Protein AF-A0A971Q5N6-F1 (afdb_monomer_lite)

Foldseek 3Di:
DPPPPVVVVVVVPPPPDPVVVVVVVVVVVLVVQLVVLLVVLLVQLQVVCVVVVRNVVSNVVSNVVSNVVSVVSSVVVVVVVVVVVVVVVVD

Sequence (91 aa):
MAKDRQDDNLDVELGHGDRIGGKYLKHSGVGFEFAGAVAFFTVIGYFLGRHWGNVAVGVLVGALVGIAVGMYLIVKAALIMNREEGESRRK

Radius of gyration: 24.0 Å; chains: 1; bounding box: 37×22×84 Å

pLDDT: mean 75.04, std 14.7, range [48.62, 93.12]

Secondary structure (DSSP, 8-state):
--SSSSSTTTSSSSSSSHHHHHHHHHHHHHHHHHHHHHHHHHHHHHHHHHHTT-HHHHHHHHHHHHHHHHHHHHHHHHHHHHHHHHHHT--

Structure (mmCIF, N/CA/C/O backbone):
data_AF-A0A971Q5N6-F1
#
_entry.id   AF-A0A971Q5N6-F1
#
loop_
_atom_site.group_PDB
_atom_site.id
_atom_site.type_symbol
_atom_site.label_atom_id
_atom_site.label_alt_id
_atom_site.label_comp_id
_atom_site.label_asym_id
_atom_site.label_entity_id
_atom_site.label_seq_id
_atom_site.pdbx_PDB_ins_code
_atom_site.Cartn_x
_atom_site.Cartn_y
_atom_site.Cartn_z
_atom_site.occupancy
_atom_site.B_iso_or_equiv
_atom_site.auth_seq_id
_atom_site.auth_comp_id
_atom_site.auth_asym_id
_atom_site.auth_atom_id
_atom_site.pdbx_PDB_model_num
ATOM 1 N N . MET A 1 1 ? -13.239 12.825 63.686 1.00 56.88 1 MET A N 1
ATOM 2 C CA . MET A 1 1 ? -14.214 12.205 62.762 1.00 56.88 1 MET A CA 1
ATOM 3 C C . MET A 1 1 ? -14.387 13.080 61.509 1.00 56.88 1 MET A C 1
ATOM 5 O O . MET A 1 1 ? -15.495 13.472 61.181 1.00 56.88 1 MET A O 1
ATOM 9 N N . ALA A 1 2 ? -13.280 13.459 60.852 1.00 57.25 2 ALA A N 1
ATOM 10 C CA . ALA A 1 2 ? -13.276 14.390 59.709 1.00 57.25 2 ALA A CA 1
ATOM 11 C C . ALA A 1 2 ? -12.125 14.111 58.716 1.00 57.25 2 ALA A C 1
ATOM 13 O O . ALA A 1 2 ? -11.754 14.986 57.945 1.00 57.25 2 ALA A O 1
ATOM 14 N N . LYS A 1 3 ? -11.523 12.914 58.780 1.00 55.34 3 LYS A N 1
ATOM 15 C CA . LYS A 1 3 ? -10.322 12.546 58.010 1.00 55.34 3 LYS A CA 1
ATOM 16 C C . LYS A 1 3 ? -10.593 11.498 56.915 1.00 55.34 3 LYS A C 1
ATOM 18 O O . LYS A 1 3 ? -9.665 11.131 56.230 1.00 55.34 3 LYS A O 1
ATOM 23 N N . ASP A 1 4 ? -11.854 11.097 56.757 1.00 59.66 4 ASP A N 1
ATOM 24 C CA . ASP A 1 4 ? -12.306 9.949 5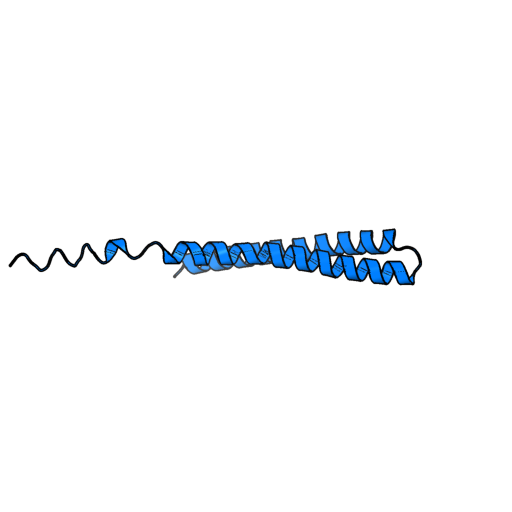5.946 1.00 59.66 4 ASP A CA 1
ATOM 25 C C . ASP A 1 4 ? -13.095 10.384 54.689 1.00 59.66 4 ASP A C 1
ATOM 27 O O . ASP A 1 4 ? -13.869 9.621 54.135 1.00 59.66 4 ASP A O 1
ATOM 31 N N . ARG A 1 5 ? -13.031 11.672 54.323 1.00 61.97 5 ARG A N 1
ATOM 32 C CA . ARG A 1 5 ? -13.728 12.250 53.149 1.00 61.97 5 ARG A CA 1
ATOM 33 C C . ARG A 1 5 ? -12.773 12.904 52.151 1.00 61.97 5 ARG A C 1
ATOM 35 O O . ARG A 1 5 ? -13.215 13.463 51.148 1.00 61.97 5 ARG A O 1
ATOM 42 N N . GLN A 1 6 ? -11.486 12.966 52.482 1.00 59.34 6 GLN A N 1
ATOM 43 C CA . GLN A 1 6 ? -10.497 13.684 51.670 1.00 59.34 6 GLN A CA 1
ATOM 44 C C . GLN A 1 6 ? -9.791 12.741 50.686 1.00 59.34 6 GLN A C 1
ATOM 46 O O . GLN A 1 6 ? -9.193 13.183 49.712 1.00 59.34 6 GLN A O 1
ATOM 51 N N . ASP A 1 7 ? -9.932 11.453 50.953 1.00 59.16 7 ASP A N 1
ATOM 52 C CA . ASP A 1 7 ? -9.424 10.277 50.282 1.00 59.16 7 ASP A CA 1
ATOM 53 C C . ASP A 1 7 ? -10.203 10.069 48.981 1.00 59.16 7 ASP A C 1
ATOM 55 O O . ASP A 1 7 ? -9.585 10.074 47.927 1.00 59.16 7 ASP A O 1
ATOM 59 N N . ASP A 1 8 ? -11.542 10.073 49.057 1.00 60.19 8 ASP A N 1
ATOM 60 C CA . ASP A 1 8 ? -12.488 9.809 47.953 1.00 60.19 8 ASP A CA 1
ATOM 61 C C . ASP A 1 8 ? -12.432 10.812 46.784 1.00 60.19 8 ASP A C 1
ATOM 63 O O . ASP A 1 8 ? -13.065 10.623 45.744 1.00 60.19 8 ASP A O 1
ATOM 67 N N . ASN A 1 9 ? -11.749 11.944 46.969 1.00 57.41 9 ASN A N 1
ATOM 68 C CA . ASN A 1 9 ? -11.598 12.966 45.932 1.00 57.41 9 ASN A CA 1
ATOM 69 C C . ASN A 1 9 ? -10.260 12.847 45.187 1.00 57.41 9 ASN A C 1
ATOM 71 O O . ASN A 1 9 ? -10.073 13.530 44.181 1.00 57.41 9 ASN A O 1
ATOM 75 N N . LEU A 1 10 ? -9.333 12.000 45.652 1.00 58.19 10 LEU A N 1
ATOM 76 C CA . LEU A 1 10 ? -7.995 11.869 45.068 1.00 58.19 10 LEU A CA 1
ATOM 77 C C . LEU A 1 10 ? -7.941 10.798 43.962 1.00 58.19 10 LEU A C 1
ATOM 79 O O . LEU A 1 10 ? -7.133 10.881 43.040 1.00 58.19 10 LEU A O 1
ATOM 83 N N . ASP A 1 11 ? -8.834 9.814 44.012 1.00 55.81 11 ASP A N 1
ATOM 84 C CA . ASP A 1 11 ? -8.978 8.715 43.052 1.00 55.81 11 ASP A CA 1
ATOM 85 C C . ASP A 1 11 ? -9.817 9.083 41.814 1.00 55.81 11 ASP A C 1
ATOM 87 O O . ASP A 1 11 ? -9.672 8.461 40.757 1.00 55.81 11 ASP A O 1
ATOM 91 N N . VAL A 1 12 ? -10.612 10.157 41.881 1.00 58.78 12 VAL A N 1
ATOM 92 C CA . VAL A 1 12 ? -11.386 10.669 40.733 1.00 58.78 12 VAL A CA 1
ATOM 93 C C . VAL A 1 12 ? -10.496 11.431 39.733 1.00 58.78 12 VAL A C 1
ATOM 95 O O . VAL A 1 12 ? -10.804 11.475 38.540 1.00 58.78 12 VAL A O 1
ATOM 98 N N . GLU A 1 13 ? -9.352 11.968 40.172 1.00 57.56 13 GLU A N 1
ATOM 99 C CA . GLU A 1 13 ? -8.483 12.822 39.343 1.00 57.56 13 GLU A CA 1
ATOM 100 C C . GLU A 1 13 ? -7.443 12.041 38.505 1.00 57.56 13 GLU A C 1
ATOM 102 O O . GLU A 1 13 ? -6.925 12.553 37.514 1.00 57.56 13 GLU A O 1
ATOM 107 N N . LEU A 1 14 ? -7.180 10.764 38.818 1.00 59.47 14 LEU A N 1
ATOM 108 C CA . LEU A 1 14 ? -6.120 9.965 38.170 1.00 59.47 14 LEU A CA 1
ATOM 109 C C . LEU A 1 14 ? -6.605 9.023 37.042 1.00 59.47 14 LEU A C 1
ATOM 111 O O . LEU A 1 14 ? -5.807 8.314 36.431 1.00 59.47 14 LEU A O 1
ATOM 115 N N . GLY A 1 15 ? -7.901 9.017 36.711 1.00 52.81 15 GLY A N 1
ATOM 116 C CA . GLY A 1 15 ? -8.526 7.986 35.862 1.00 52.81 15 GLY A CA 1
ATOM 117 C C . GLY A 1 15 ? -8.809 8.327 34.388 1.00 52.81 15 GLY A C 1
ATOM 118 O O . GLY A 1 15 ? -9.605 7.618 33.751 1.00 52.81 15 GLY A O 1
ATOM 119 N N . HIS A 1 16 ? -8.235 9.404 33.831 1.00 54.97 16 HIS A N 1
ATOM 120 C CA . HIS A 1 16 ? -8.620 9.898 32.492 1.00 54.97 16 HIS A CA 1
ATOM 121 C C . HIS A 1 16 ? -7.494 10.002 31.443 1.00 54.97 16 HIS A C 1
ATOM 123 O O . HIS A 1 16 ? -7.791 10.171 30.262 1.00 54.97 16 HIS A O 1
ATOM 129 N N . GLY A 1 17 ? -6.220 9.844 31.821 1.00 52.12 17 GLY A N 1
ATOM 130 C CA . GLY A 1 17 ? -5.086 9.996 30.890 1.00 52.12 17 GLY A CA 1
ATOM 131 C C . GLY A 1 17 ? -4.805 8.781 29.994 1.00 52.12 17 GLY A C 1
ATOM 132 O O . GLY A 1 17 ? -4.374 8.935 28.853 1.00 52.12 17 GLY A O 1
ATOM 133 N N . ASP A 1 18 ? -5.106 7.571 30.468 1.00 57.41 18 ASP A N 1
ATOM 134 C CA . ASP A 1 18 ? -4.603 6.330 29.851 1.00 57.41 18 ASP A CA 1
ATOM 135 C C . ASP A 1 18 ? -5.482 5.802 28.695 1.00 57.41 18 ASP A C 1
ATOM 137 O O . ASP A 1 18 ? -5.052 5.046 27.825 1.00 57.41 18 ASP A O 1
ATOM 141 N N . ARG A 1 19 ? -6.743 6.252 28.620 1.00 57.12 19 ARG A N 1
ATOM 142 C CA . ARG A 1 19 ? -7.712 5.813 27.592 1.00 57.12 19 ARG A CA 1
ATOM 143 C C . ARG A 1 19 ? -7.613 6.578 26.274 1.00 57.12 19 ARG A C 1
ATOM 145 O O . ARG A 1 19 ? -8.171 6.130 25.270 1.00 57.12 19 ARG A O 1
ATOM 152 N N . ILE A 1 20 ? -6.931 7.721 26.286 1.00 55.31 20 ILE A N 1
ATOM 153 C CA . ILE A 1 20 ? -6.711 8.566 25.112 1.00 55.31 20 ILE A CA 1
ATOM 154 C C . ILE A 1 20 ? -5.674 7.865 24.225 1.00 55.31 20 ILE A C 1
ATOM 156 O O . ILE A 1 20 ? -6.021 7.444 23.125 1.00 55.31 20 ILE A O 1
ATOM 160 N N . GLY A 1 21 ? -4.467 7.586 24.732 1.00 51.84 21 GLY A N 1
ATOM 161 C CA . GLY A 1 21 ? -3.390 6.947 23.960 1.00 51.84 21 GLY A CA 1
ATOM 162 C C . GLY A 1 21 ? -3.813 5.666 23.225 1.00 51.84 21 GLY A C 1
ATOM 163 O O . GLY A 1 21 ? -3.596 5.544 22.020 1.00 51.84 21 GLY A O 1
ATOM 164 N N . GLY A 1 22 ? -4.514 4.750 23.901 1.00 53.84 22 GLY A N 1
ATOM 165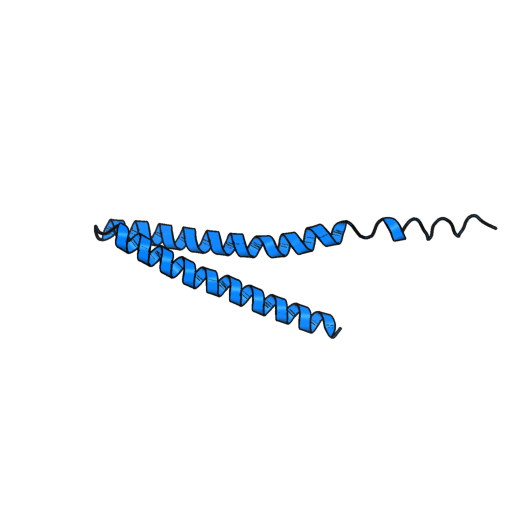 C CA . GLY A 1 22 ? -4.915 3.463 23.316 1.00 53.84 22 GLY A CA 1
ATOM 166 C C . GLY A 1 22 ? -5.915 3.542 22.150 1.00 53.84 22 GLY A C 1
ATOM 167 O O . GLY A 1 22 ? -5.880 2.693 21.260 1.00 53.84 22 GLY A O 1
ATOM 168 N N . LYS A 1 23 ? -6.793 4.557 22.104 1.00 52.81 23 LYS A N 1
ATOM 169 C CA . LYS A 1 23 ? -7.811 4.684 21.039 1.00 52.81 23 LYS A CA 1
ATOM 170 C C . LYS A 1 23 ? -7.269 5.335 19.767 1.00 52.81 23 LYS A C 1
ATOM 172 O O . LYS A 1 23 ? -7.651 4.915 18.673 1.00 52.81 23 LYS A O 1
ATOM 177 N N . TYR A 1 24 ? -6.353 6.298 19.895 1.00 50.16 24 TYR A N 1
ATOM 178 C CA . TYR A 1 24 ? -5.695 6.916 18.738 1.00 50.16 24 TYR A CA 1
ATOM 179 C C . TYR A 1 24 ? -4.649 5.980 18.123 1.00 50.16 24 TYR A C 1
ATOM 181 O O . TYR A 1 24 ? -4.605 5.865 16.901 1.00 50.16 24 TYR A O 1
ATOM 189 N N . LEU A 1 25 ? -3.896 5.220 18.935 1.00 55.66 25 LEU A N 1
ATOM 190 C CA . LEU A 1 25 ? -2.966 4.203 18.421 1.00 55.66 25 LEU A CA 1
ATOM 191 C C . LEU A 1 25 ? -3.665 3.135 17.564 1.00 55.66 25 LEU A C 1
ATOM 193 O O . LEU A 1 25 ? -3.092 2.679 16.575 1.00 55.66 25 LEU A O 1
ATOM 197 N N . LYS A 1 26 ? -4.911 2.769 17.896 1.00 59.94 26 LYS A N 1
ATOM 198 C CA . LYS A 1 26 ? -5.687 1.786 17.121 1.00 59.94 26 LYS A CA 1
ATOM 199 C C . LYS A 1 26 ? -6.074 2.303 15.723 1.00 59.94 26 LYS A C 1
ATOM 201 O O . LYS A 1 26 ? -6.214 1.501 14.807 1.00 59.94 26 LYS A O 1
ATOM 206 N N . HIS A 1 27 ? -6.201 3.621 15.538 1.00 59.97 27 HIS A N 1
ATOM 207 C CA . HIS A 1 27 ? -6.556 4.239 14.250 1.00 59.97 27 HIS A CA 1
ATOM 208 C C . HIS A 1 27 ? -5.347 4.473 13.337 1.00 59.97 27 HIS A C 1
ATOM 210 O O . HIS A 1 27 ? -5.465 4.371 12.116 1.00 59.97 27 HIS A O 1
ATOM 216 N N . SER A 1 28 ? -4.171 4.735 13.911 1.00 67.50 28 SER A N 1
ATOM 217 C CA . SER A 1 28 ? -2.938 4.981 13.153 1.00 67.50 28 SER A CA 1
ATOM 218 C C . SER A 1 28 ? -2.486 3.772 12.323 1.00 67.50 28 SER A C 1
ATOM 220 O O . SER A 1 28 ? -1.868 3.941 11.273 1.00 67.50 28 SER A O 1
ATOM 222 N N . GLY A 1 29 ? -2.798 2.552 12.778 1.00 78.31 29 GLY A N 1
ATOM 223 C CA . GLY A 1 29 ? -2.360 1.310 12.129 1.00 78.31 29 GLY A CA 1
ATOM 224 C C . GLY A 1 29 ? -2.942 1.101 10.729 1.00 78.31 29 GLY A C 1
ATOM 225 O O . GLY A 1 29 ? -2.235 0.645 9.833 1.00 78.31 29 GLY A O 1
ATOM 226 N N . VAL A 1 30 ? -4.189 1.523 10.505 1.00 81.25 30 VAL A N 1
ATOM 227 C CA . VAL A 1 30 ? -4.901 1.322 9.230 1.00 81.25 30 VAL A CA 1
ATOM 228 C C . VAL A 1 30 ? -4.245 2.100 8.083 1.00 81.25 30 VAL A C 1
ATOM 230 O O . VAL A 1 30 ? -4.121 1.595 6.967 1.00 81.25 30 VAL A O 1
ATOM 233 N N . GLY A 1 31 ? -3.770 3.321 8.352 1.00 82.81 31 GLY A N 1
ATOM 234 C CA . GLY A 1 31 ? -3.035 4.110 7.359 1.00 82.81 31 GLY A CA 1
ATOM 235 C C . GLY A 1 31 ? -1.680 3.492 7.001 1.00 82.81 31 GLY A C 1
ATOM 236 O O . GLY A 1 31 ? -1.252 3.555 5.848 1.00 82.81 31 GLY A O 1
ATOM 237 N N . PHE A 1 32 ? -1.025 2.850 7.971 1.00 87.69 32 PHE A N 1
ATOM 238 C CA . PHE A 1 32 ? 0.254 2.177 7.758 1.00 87.69 32 PHE A CA 1
ATOM 239 C C . PHE A 1 32 ? 0.095 0.894 6.930 1.00 87.69 32 PHE A C 1
ATOM 241 O O . PHE A 1 32 ? 0.889 0.652 6.023 1.00 87.69 32 PHE A O 1
ATOM 248 N N . GLU A 1 33 ? -0.961 0.112 7.175 1.00 86.38 33 GLU A N 1
ATOM 249 C CA . GLU A 1 33 ? -1.318 -1.041 6.335 1.00 86.38 33 GLU A CA 1
ATOM 250 C C . GLU A 1 33 ? -1.619 -0.624 4.895 1.00 86.38 33 GLU A C 1
ATOM 252 O O . GLU A 1 33 ? -1.150 -1.268 3.957 1.00 86.38 33 GLU A O 1
ATOM 257 N N . PHE A 1 34 ? -2.345 0.482 4.706 1.00 87.50 34 PHE A N 1
ATOM 258 C CA . PHE A 1 34 ? -2.607 1.036 3.380 1.00 87.50 34 PHE A CA 1
ATOM 259 C C . PHE A 1 34 ? -1.313 1.418 2.654 1.00 87.50 34 PHE A C 1
ATOM 261 O O . PHE A 1 34 ? -1.069 0.961 1.536 1.00 87.50 34 PHE A O 1
ATOM 268 N N . ALA A 1 35 ? -0.465 2.226 3.297 1.00 89.00 35 ALA A N 1
ATOM 269 C CA . ALA A 1 35 ? 0.805 2.655 2.719 1.00 89.00 35 ALA A CA 1
ATOM 270 C C . ALA A 1 35 ? 1.711 1.454 2.399 1.00 89.00 35 ALA A C 1
ATOM 272 O O . ALA A 1 35 ? 2.313 1.404 1.325 1.00 89.00 35 ALA A O 1
ATOM 273 N N . GLY A 1 36 ? 1.750 0.457 3.289 1.00 91.00 36 GLY A N 1
ATOM 274 C CA . GLY A 1 36 ? 2.469 -0.797 3.084 1.00 91.00 36 GLY A CA 1
ATOM 275 C C . GLY A 1 36 ? 1.945 -1.595 1.890 1.00 91.00 36 GLY A C 1
ATOM 276 O O . GLY A 1 36 ? 2.738 -2.032 1.059 1.00 91.00 36 GLY A O 1
ATOM 277 N N . ALA A 1 37 ? 0.624 -1.736 1.751 1.00 88.62 37 ALA A N 1
ATOM 278 C CA . ALA A 1 37 ? 0.006 -2.434 0.625 1.00 88.62 37 ALA A CA 1
ATOM 279 C C . ALA A 1 37 ? 0.320 -1.746 -0.712 1.00 88.62 37 ALA A C 1
ATOM 281 O O . ALA A 1 37 ? 0.739 -2.405 -1.665 1.00 88.62 37 ALA A O 1
ATOM 282 N N . VAL A 1 38 ? 0.186 -0.419 -0.774 1.00 91.00 38 VAL A N 1
ATOM 283 C CA . VAL A 1 38 ? 0.508 0.358 -1.979 1.00 91.00 38 VAL A CA 1
ATOM 284 C C . VAL A 1 38 ? 1.987 0.218 -2.329 1.00 91.00 38 VAL A C 1
ATOM 286 O O . VAL A 1 38 ? 2.311 -0.083 -3.479 1.00 91.00 38 VAL A O 1
ATOM 289 N N . ALA A 1 39 ? 2.889 0.379 -1.357 1.00 90.50 39 ALA A N 1
ATOM 290 C CA . ALA A 1 39 ? 4.326 0.238 -1.576 1.00 90.50 39 ALA A CA 1
ATOM 291 C C . ALA A 1 39 ? 4.689 -1.171 -2.073 1.00 90.50 39 ALA A C 1
ATOM 293 O O . ALA A 1 39 ? 5.406 -1.305 -3.064 1.00 90.50 39 ALA A O 1
ATOM 294 N N . PHE A 1 40 ? 4.141 -2.216 -1.449 1.00 92.00 40 PHE A N 1
ATOM 295 C CA . PHE A 1 40 ? 4.377 -3.609 -1.828 1.00 92.00 40 PHE A CA 1
ATOM 296 C C . PHE A 1 40 ? 3.955 -3.896 -3.274 1.00 92.00 40 PHE A C 1
ATOM 298 O O . PHE A 1 40 ? 4.757 -4.378 -4.077 1.00 92.00 40 PHE A O 1
ATOM 305 N N . PHE A 1 41 ? 2.723 -3.536 -3.642 1.00 91.44 41 PHE A N 1
ATOM 306 C CA . PHE A 1 41 ? 2.226 -3.739 -5.004 1.00 91.44 41 PHE A CA 1
ATOM 307 C C . PHE A 1 41 ? 2.960 -2.877 -6.037 1.00 91.4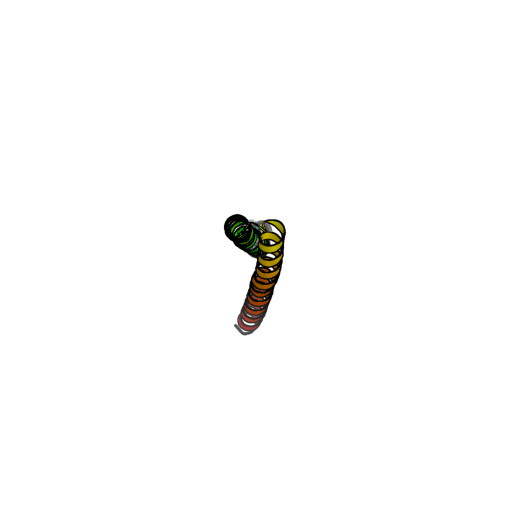4 41 PHE A C 1
ATOM 309 O O . PHE A 1 41 ? 3.188 -3.326 -7.161 1.00 91.44 41 PHE A O 1
ATOM 316 N N . THR A 1 42 ? 3.395 -1.674 -5.661 1.00 90.31 42 THR A N 1
ATOM 317 C CA . THR A 1 42 ? 4.192 -0.797 -6.532 1.00 90.31 42 THR A CA 1
ATOM 318 C C . THR A 1 42 ? 5.575 -1.390 -6.805 1.00 90.31 42 THR A C 1
ATOM 320 O O . THR A 1 42 ? 6.026 -1.391 -7.950 1.00 90.31 42 THR A O 1
ATOM 323 N N . VAL A 1 43 ? 6.238 -1.951 -5.786 1.00 90.94 43 VAL A N 1
ATOM 324 C CA . VAL A 1 43 ? 7.539 -2.628 -5.933 1.00 90.94 43 VAL A CA 1
ATOM 325 C C . VAL A 1 43 ? 7.414 -3.874 -6.810 1.00 90.94 43 VAL A C 1
ATOM 327 O O . VAL A 1 43 ? 8.231 -4.072 -7.711 1.00 90.94 43 VAL A O 1
ATOM 330 N N . ILE A 1 44 ? 6.366 -4.680 -6.615 1.00 91.00 44 ILE A N 1
ATOM 331 C CA . ILE A 1 44 ? 6.076 -5.825 -7.492 1.00 91.00 44 ILE A CA 1
ATOM 332 C C . ILE A 1 44 ? 5.843 -5.354 -8.930 1.00 91.00 44 ILE A C 1
ATOM 334 O O . ILE A 1 44 ? 6.426 -5.910 -9.860 1.00 91.00 44 ILE A O 1
ATOM 338 N N . GLY A 1 45 ? 5.047 -4.299 -9.120 1.00 85.50 45 GLY A N 1
ATOM 339 C CA . GLY A 1 45 ? 4.788 -3.702 -10.429 1.00 85.50 45 GLY A CA 1
ATOM 340 C C . GLY A 1 45 ? 6.059 -3.201 -11.118 1.00 85.50 45 GLY A C 1
ATOM 341 O O . GLY A 1 45 ? 6.249 -3.432 -12.312 1.00 85.50 45 GLY A O 1
ATOM 342 N N . TYR A 1 46 ? 6.973 -2.587 -10.364 1.00 86.50 46 TYR A N 1
ATOM 343 C CA . TYR A 1 46 ? 8.288 -2.181 -10.859 1.00 86.50 46 TYR A CA 1
ATOM 344 C C . TYR A 1 46 ? 9.117 -3.380 -11.334 1.00 86.50 46 TYR A C 1
ATOM 346 O O . TYR A 1 46 ? 9.689 -3.347 -12.426 1.00 86.50 46 TYR A O 1
ATOM 354 N N . PHE A 1 47 ? 9.155 -4.456 -10.544 1.00 86.88 47 PHE A N 1
ATOM 355 C CA . PHE A 1 47 ? 9.937 -5.649 -10.867 1.00 86.88 47 PHE A CA 1
ATOM 356 C C . PHE A 1 47 ? 9.381 -6.386 -12.097 1.00 86.88 47 PHE A C 1
ATOM 358 O O . PHE A 1 47 ? 10.138 -6.731 -13.005 1.00 86.88 47 PHE A O 1
ATOM 365 N N . LEU A 1 48 ? 8.055 -6.545 -12.182 1.00 81.38 48 LEU A N 1
ATOM 366 C CA . LEU A 1 48 ? 7.375 -7.116 -13.352 1.00 81.38 48 LEU A CA 1
ATOM 367 C C . LEU A 1 48 ? 7.564 -6.246 -14.600 1.00 81.38 48 LEU A C 1
ATOM 369 O O . LEU A 1 48 ? 7.891 -6.754 -15.672 1.00 81.38 48 LEU A O 1
ATOM 373 N N . GLY A 1 49 ? 7.414 -4.926 -14.466 1.00 79.81 49 GLY A N 1
ATOM 374 C CA . GLY A 1 49 ? 7.618 -3.984 -15.566 1.00 79.81 49 GLY A CA 1
ATOM 375 C C . GLY A 1 49 ? 9.049 -4.016 -16.108 1.00 79.81 49 GLY A C 1
ATOM 376 O O . GLY A 1 49 ? 9.260 -3.889 -17.314 1.00 79.81 49 GLY A O 1
ATOM 377 N N . ARG A 1 50 ? 10.040 -4.256 -15.240 1.00 80.06 50 ARG A N 1
ATOM 378 C CA . ARG A 1 50 ? 11.442 -4.425 -15.641 1.00 80.06 50 ARG A CA 1
ATOM 379 C C . ARG A 1 50 ? 11.687 -5.714 -16.423 1.00 80.06 50 ARG A C 1
ATOM 381 O O . ARG A 1 50 ? 12.531 -5.706 -17.313 1.00 80.06 50 ARG A O 1
ATOM 388 N N . HIS A 1 51 ? 10.928 -6.774 -16.157 1.00 80.19 51 HIS A N 1
ATOM 389 C CA . HIS A 1 51 ? 11.050 -8.044 -16.875 1.00 80.19 51 HIS A CA 1
ATOM 390 C C . HIS A 1 51 ? 10.482 -7.989 -18.307 1.00 80.19 51 HIS A C 1
ATOM 392 O O . HIS A 1 51 ? 10.972 -8.692 -19.189 1.00 80.19 51 HIS A O 1
ATOM 398 N N . TRP A 1 52 ? 9.479 -7.140 -18.559 1.00 77.31 52 TRP A N 1
ATOM 399 C CA . TRP A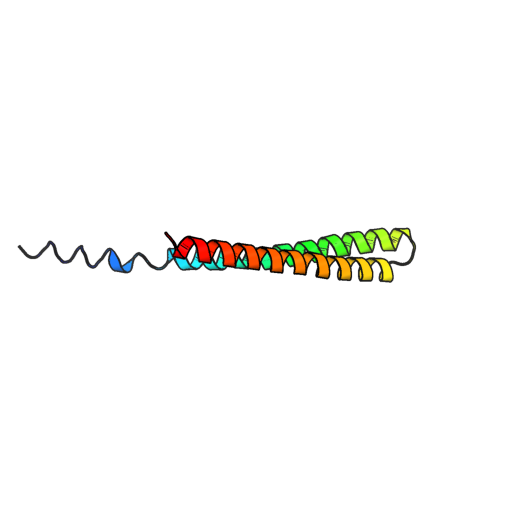 1 52 ? 8.868 -6.951 -19.886 1.00 77.31 52 TRP A CA 1
ATOM 400 C C . TRP A 1 52 ? 9.424 -5.758 -20.680 1.00 77.31 52 TRP A C 1
ATOM 402 O O . TRP A 1 52 ? 8.949 -5.479 -21.777 1.00 77.31 52 TRP A O 1
ATOM 412 N N . GLY A 1 53 ? 10.404 -5.027 -20.142 1.00 79.19 53 GLY A N 1
ATOM 413 C CA . GLY A 1 53 ? 10.982 -3.837 -20.782 1.00 79.19 53 GLY A CA 1
ATOM 414 C C . GLY A 1 53 ? 10.129 -2.563 -20.673 1.00 79.19 53 GLY A C 1
ATOM 415 O O . GLY A 1 53 ? 10.633 -1.479 -20.953 1.00 79.19 53 GLY A O 1
ATOM 416 N N . ASN A 1 54 ? 8.885 -2.658 -20.186 1.00 80.00 54 ASN A N 1
ATOM 417 C CA . ASN A 1 54 ? 7.963 -1.535 -19.980 1.00 80.00 54 ASN A CA 1
ATOM 418 C C . ASN A 1 54 ? 7.733 -1.254 -18.484 1.00 80.00 54 ASN A C 1
ATOM 420 O O . ASN A 1 54 ? 6.658 -1.487 -17.923 1.00 80.00 54 ASN A O 1
ATOM 424 N N . VAL A 1 55 ? 8.761 -0.697 -17.838 1.00 79.94 55 VAL A N 1
ATOM 425 C CA . VAL A 1 55 ? 8.772 -0.383 -16.395 1.00 79.94 55 VAL A CA 1
ATOM 426 C C . VAL A 1 55 ? 7.633 0.563 -16.001 1.00 79.94 55 VAL A C 1
ATOM 428 O O . VAL A 1 55 ? 6.979 0.338 -14.986 1.00 79.94 55 VAL A O 1
ATOM 431 N N . ALA A 1 56 ? 7.352 1.584 -16.817 1.00 85.12 56 ALA A N 1
ATOM 432 C CA . ALA A 1 56 ? 6.324 2.584 -16.518 1.00 85.12 56 ALA A CA 1
ATOM 433 C C . ALA A 1 56 ? 4.923 1.967 -16.383 1.00 85.12 56 ALA A C 1
ATOM 435 O O . ALA A 1 56 ? 4.191 2.298 -15.454 1.00 85.12 56 ALA A O 1
ATOM 436 N N . VAL A 1 57 ? 4.573 1.030 -17.271 1.00 86.69 57 VAL A N 1
ATOM 437 C CA . VAL A 1 57 ? 3.264 0.362 -17.260 1.00 86.69 57 VAL A CA 1
ATOM 438 C C . VAL A 1 57 ? 3.143 -0.567 -16.054 1.00 86.69 57 VAL A C 1
ATOM 440 O O . VAL A 1 57 ? 2.114 -0.562 -15.384 1.00 86.69 57 VAL A O 1
ATOM 443 N N . GLY A 1 58 ? 4.203 -1.316 -15.734 1.00 86.19 58 GLY A N 1
ATOM 444 C CA . GLY A 1 58 ? 4.219 -2.201 -14.567 1.00 86.19 58 GLY A CA 1
ATOM 445 C C . GLY A 1 58 ? 4.023 -1.447 -13.250 1.00 86.19 58 GLY A C 1
ATOM 446 O O . GLY A 1 58 ? 3.201 -1.850 -12.429 1.00 86.19 58 GLY A O 1
ATOM 447 N N . VAL A 1 59 ? 4.709 -0.313 -13.073 1.00 88.38 59 VAL A N 1
ATOM 448 C CA . VAL A 1 59 ? 4.540 0.559 -11.897 1.00 88.38 59 VAL A CA 1
ATOM 449 C C . VAL A 1 59 ? 3.131 1.146 -11.836 1.00 88.38 59 VAL A C 1
ATOM 451 O O . VAL A 1 59 ? 2.525 1.132 -10.770 1.00 88.38 59 VAL A O 1
ATOM 454 N N . LEU A 1 60 ? 2.586 1.621 -12.962 1.00 91.25 60 LEU A N 1
ATOM 455 C CA . LEU A 1 60 ? 1.229 2.178 -13.037 1.00 91.25 60 LEU A CA 1
ATOM 456 C C . LEU A 1 60 ? 0.166 1.158 -12.627 1.00 91.25 60 LEU A C 1
ATOM 458 O O . LEU A 1 60 ? -0.678 1.449 -11.782 1.00 91.25 60 LEU A O 1
ATOM 462 N N . VAL A 1 61 ? 0.225 -0.048 -13.194 1.00 90.06 61 VAL A N 1
ATOM 463 C CA . VAL A 1 61 ? -0.720 -1.122 -12.867 1.00 90.06 61 VAL A CA 1
ATOM 464 C C . VAL A 1 61 ? -0.536 -1.570 -11.418 1.00 90.06 61 VAL A C 1
ATOM 466 O O . VAL A 1 61 ? -1.522 -1.704 -10.699 1.00 90.06 61 VAL A O 1
ATOM 469 N N . GLY A 1 62 ? 0.707 -1.730 -10.955 1.00 89.25 62 GLY A N 1
ATOM 470 C CA . GLY A 1 62 ? 1.005 -2.070 -9.563 1.00 89.25 62 GLY A CA 1
ATOM 471 C C . GLY A 1 62 ? 0.469 -1.033 -8.576 1.00 89.25 62 GLY A C 1
ATOM 472 O O . GLY A 1 62 ? -0.182 -1.398 -7.603 1.00 89.25 62 GLY A O 1
ATOM 473 N N . ALA A 1 63 ? 0.655 0.257 -8.851 1.00 88.50 63 ALA A N 1
ATOM 474 C CA . ALA A 1 63 ? 0.135 1.336 -8.017 1.00 88.50 63 ALA A CA 1
ATOM 475 C C . ALA A 1 63 ? -1.401 1.369 -8.011 1.00 88.50 63 ALA A C 1
ATOM 477 O O . ALA A 1 63 ? -2.001 1.475 -6.944 1.00 88.50 63 ALA A O 1
ATOM 478 N N . LEU A 1 64 ? -2.053 1.217 -9.171 1.00 93.00 64 LEU A N 1
ATOM 479 C CA . LEU A 1 64 ? -3.518 1.177 -9.265 1.00 93.00 64 LEU A CA 1
ATOM 480 C C . LEU A 1 64 ? -4.111 -0.009 -8.496 1.00 93.00 64 LEU A C 1
ATOM 482 O O . LEU A 1 64 ? -5.071 0.161 -7.743 1.00 93.00 64 LEU A O 1
ATOM 486 N N . VAL A 1 65 ? -3.515 -1.195 -8.638 1.00 93.00 65 VAL A N 1
ATOM 487 C CA . VAL A 1 65 ? -3.921 -2.386 -7.880 1.00 93.00 65 VAL A CA 1
ATOM 488 C C . VAL A 1 65 ? -3.656 -2.184 -6.389 1.00 93.00 65 VAL A C 1
ATOM 490 O O . VAL A 1 65 ? -4.533 -2.466 -5.577 1.00 93.00 65 VAL A O 1
ATOM 493 N N . GLY A 1 66 ? -2.498 -1.634 -6.017 1.00 90.38 66 GLY A N 1
ATOM 494 C CA . GLY A 1 66 ? -2.151 -1.328 -4.631 1.00 90.38 66 GLY A CA 1
ATOM 495 C C . GLY A 1 66 ? -3.140 -0.368 -3.971 1.00 90.38 66 GLY A C 1
ATOM 496 O O . GLY A 1 66 ? -3.558 -0.606 -2.842 1.00 90.38 66 GLY A O 1
ATOM 497 N N . ILE A 1 67 ? -3.577 0.673 -4.686 1.00 91.31 67 ILE A N 1
ATOM 498 C CA . ILE A 1 67 ? -4.594 1.619 -4.208 1.00 91.31 67 ILE A CA 1
ATOM 499 C C . ILE A 1 67 ? -5.947 0.922 -4.043 1.00 91.31 67 ILE A C 1
ATOM 501 O O . ILE A 1 67 ? -6.584 1.079 -3.004 1.00 91.31 67 ILE A O 1
ATOM 505 N N . ALA A 1 68 ? -6.384 0.129 -5.026 1.00 93.12 68 ALA A N 1
ATOM 506 C CA . ALA A 1 68 ? -7.647 -0.606 -4.945 1.00 93.12 68 ALA A CA 1
ATOM 507 C C . ALA A 1 68 ? -7.667 -1.597 -3.765 1.00 93.12 68 ALA A C 1
ATOM 509 O O . ALA A 1 68 ? -8.620 -1.619 -2.983 1.00 93.12 68 ALA A O 1
ATOM 510 N N . VAL A 1 69 ? -6.595 -2.375 -3.598 1.00 90.06 69 VAL A N 1
ATOM 511 C CA . VAL A 1 69 ? -6.438 -3.336 -2.495 1.00 90.06 69 VAL A CA 1
ATOM 512 C C . VAL A 1 69 ? -6.341 -2.617 -1.149 1.00 90.06 69 VAL A C 1
ATOM 514 O O . VAL A 1 69 ? -7.018 -2.999 -0.194 1.00 90.06 69 VAL A O 1
ATOM 517 N N . GLY A 1 70 ? -5.547 -1.550 -1.069 1.00 88.38 70 GLY A N 1
ATOM 518 C CA . GLY A 1 70 ? -5.428 -0.736 0.134 1.00 88.38 70 GLY A CA 1
ATOM 519 C C . GLY A 1 70 ? -6.768 -0.121 0.541 1.00 88.38 70 GLY A C 1
ATOM 520 O O . GLY A 1 70 ? -7.143 -0.160 1.711 1.00 88.38 70 GLY A O 1
ATOM 521 N N . MET A 1 71 ? -7.532 0.400 -0.418 1.00 91.00 71 MET A N 1
ATOM 522 C CA . MET A 1 71 ? -8.844 0.981 -0.144 1.00 91.00 71 MET A CA 1
ATOM 523 C C . MET A 1 71 ? -9.826 -0.075 0.373 1.00 91.00 71 MET A C 1
ATOM 525 O O . MET A 1 71 ? -10.566 0.188 1.319 1.00 91.00 71 MET A O 1
ATOM 529 N N . TYR A 1 72 ? -9.785 -1.294 -0.175 1.00 89.56 72 TYR A N 1
ATOM 530 C CA . TYR A 1 72 ? -10.570 -2.414 0.343 1.00 89.56 72 TYR A CA 1
ATOM 531 C C . TYR A 1 72 ? -10.226 -2.745 1.806 1.00 89.56 72 TYR A C 1
ATOM 533 O O . TYR A 1 72 ? -11.136 -2.950 2.611 1.00 89.56 72 TYR A O 1
ATOM 541 N N . LEU A 1 73 ? -8.938 -2.750 2.176 1.00 87.69 73 LEU A N 1
ATOM 542 C CA . LEU A 1 73 ? -8.489 -2.980 3.557 1.00 87.69 73 LEU A CA 1
ATOM 543 C C . LEU A 1 73 ? -9.048 -1.929 4.525 1.00 87.69 73 LEU A C 1
ATOM 545 O O . LEU A 1 73 ? -9.581 -2.299 5.571 1.00 87.69 73 LEU A O 1
ATOM 549 N N . ILE A 1 74 ? -9.012 -0.646 4.151 1.00 87.81 74 ILE A N 1
ATOM 550 C CA . ILE A 1 74 ? -9.568 0.443 4.971 1.00 87.81 74 ILE A CA 1
ATOM 551 C C . ILE A 1 74 ? -11.080 0.279 5.142 1.00 87.81 74 ILE A C 1
ATOM 553 O O . ILE A 1 74 ? -11.583 0.353 6.263 1.00 87.81 74 ILE A O 1
ATOM 557 N N . VAL A 1 75 ? -11.816 0.030 4.054 1.00 88.25 75 VAL A N 1
ATOM 558 C CA . VAL A 1 75 ? -13.276 -0.159 4.109 1.00 88.25 75 VAL A CA 1
ATOM 559 C C . VAL A 1 75 ? -13.626 -1.354 4.994 1.00 88.25 75 VAL A C 1
ATOM 561 O O . VAL A 1 75 ? -14.508 -1.262 5.846 1.00 88.25 75 VAL A O 1
ATOM 564 N N . LYS A 1 76 ? -12.903 -2.467 4.850 1.00 86.25 76 LYS A N 1
ATOM 565 C CA . LYS A 1 76 ? -13.090 -3.653 5.687 1.00 86.25 76 LYS A CA 1
ATOM 566 C C . LYS A 1 76 ? -12.814 -3.349 7.163 1.00 86.25 76 LYS A C 1
ATOM 568 O O . LYS A 1 76 ? -13.614 -3.739 8.011 1.00 86.25 76 LYS A O 1
ATOM 573 N N . ALA A 1 77 ? -11.730 -2.637 7.469 1.00 84.25 77 ALA A N 1
ATOM 574 C CA . ALA A 1 77 ? -11.402 -2.224 8.830 1.00 84.25 77 ALA A CA 1
ATOM 575 C C . ALA A 1 77 ? -12.503 -1.322 9.421 1.00 84.25 77 ALA A C 1
ATOM 577 O O . ALA A 1 77 ? -12.958 -1.559 10.538 1.00 84.25 77 ALA A O 1
ATOM 578 N N . ALA A 1 78 ? -13.005 -0.354 8.649 1.00 83.88 78 ALA A N 1
ATOM 579 C CA . ALA A 1 78 ? -14.097 0.534 9.051 1.00 83.88 78 ALA A CA 1
ATOM 580 C C . ALA A 1 78 ? -15.406 -0.214 9.356 1.00 83.88 78 ALA A C 1
ATOM 582 O O . ALA A 1 78 ? -16.094 0.109 10.328 1.00 83.88 78 ALA A O 1
ATOM 583 N N . LEU A 1 79 ? -15.745 -1.228 8.555 1.00 85.00 79 LEU A N 1
ATOM 584 C CA . LEU A 1 79 ? -16.928 -2.065 8.776 1.00 85.00 79 LEU A CA 1
ATOM 585 C C . LEU A 1 79 ? -16.804 -2.924 10.040 1.00 85.00 79 LEU A C 1
ATOM 587 O O . LEU A 1 79 ? -17.768 -3.038 10.796 1.00 85.00 79 LEU A O 1
ATOM 591 N N . ILE A 1 80 ? -15.627 -3.506 10.288 1.00 82.31 80 ILE A N 1
ATOM 592 C CA . ILE A 1 80 ? -15.364 -4.288 11.505 1.00 82.31 80 ILE A CA 1
ATOM 593 C C . ILE A 1 80 ? -15.492 -3.392 12.742 1.00 82.31 80 ILE A C 1
ATOM 595 O O . ILE A 1 80 ? -16.181 -3.762 13.689 1.00 82.31 80 ILE A O 1
ATOM 599 N N . MET A 1 81 ? -14.921 -2.186 12.700 1.00 75.94 81 MET A N 1
ATOM 600 C CA . MET A 1 81 ? -15.007 -1.223 13.802 1.00 75.94 81 MET A CA 1
ATOM 601 C C . MET A 1 81 ? -16.453 -0.806 14.106 1.00 75.94 81 MET A C 1
ATOM 603 O O . MET A 1 81 ? -16.877 -0.875 15.257 1.00 75.94 81 MET A O 1
ATOM 607 N N . ASN A 1 82 ? -17.248 -0.469 13.081 1.00 78.50 82 ASN A N 1
ATOM 608 C CA . ASN A 1 82 ? -18.673 -0.148 13.266 1.00 78.50 82 ASN A CA 1
ATOM 609 C C . ASN A 1 82 ? -19.456 -1.306 13.902 1.00 78.50 82 ASN A C 1
ATOM 611 O O . ASN A 1 82 ? -20.375 -1.089 14.695 1.00 78.50 82 ASN A O 1
ATOM 615 N N . ARG A 1 83 ? -19.102 -2.550 13.561 1.00 75.94 83 ARG A N 1
ATOM 616 C CA . ARG A 1 83 ? -19.748 -3.737 14.122 1.00 75.94 83 ARG A CA 1
ATOM 617 C C . ARG A 1 83 ? -19.396 -3.944 15.599 1.00 75.94 83 ARG A C 1
ATOM 619 O O . ARG A 1 83 ? -20.296 -4.203 16.395 1.00 75.94 83 ARG A O 1
ATOM 626 N N . GLU A 1 84 ? -18.124 -3.799 15.968 1.00 70.94 84 GLU A N 1
ATOM 627 C CA . GLU A 1 84 ? -17.651 -3.928 17.358 1.00 70.94 84 GLU A CA 1
ATOM 628 C C . GLU A 1 84 ? -18.243 -2.850 18.285 1.00 70.94 84 GLU A C 1
ATOM 630 O O . GLU A 1 84 ? -18.604 -3.133 19.433 1.00 70.94 84 GLU A O 1
ATOM 635 N N . GLU A 1 85 ? -18.405 -1.621 17.788 1.00 65.31 85 GLU A N 1
ATOM 636 C CA . GLU A 1 85 ? -19.053 -0.531 18.528 1.00 65.31 85 GLU A CA 1
ATOM 637 C C . GLU A 1 85 ? -20.552 -0.788 18.747 1.00 65.31 85 GLU A C 1
ATOM 639 O O . GLU A 1 85 ? -21.089 -0.498 19.821 1.00 65.31 85 GLU A O 1
ATOM 644 N N . GLY A 1 86 ? -21.229 -1.382 17.759 1.00 63.09 86 GLY A N 1
ATOM 645 C CA . GLY A 1 86 ? -22.639 -1.761 17.855 1.00 63.09 86 GLY A CA 1
ATOM 646 C C . GLY A 1 86 ? -22.912 -2.866 18.881 1.00 63.09 86 GLY A C 1
ATOM 647 O O . GLY A 1 86 ? -23.928 -2.817 19.576 1.00 63.09 86 GLY A O 1
ATOM 648 N N . GLU A 1 87 ? -22.008 -3.840 19.016 1.00 61.00 87 GLU A N 1
ATOM 649 C CA . GLU A 1 87 ? -22.128 -4.915 20.012 1.00 61.00 87 GLU A CA 1
ATOM 650 C C . GLU A 1 87 ? -21.742 -4.456 21.424 1.00 61.00 87 GLU A C 1
ATOM 652 O O . GLU A 1 87 ? -22.403 -4.836 22.392 1.00 61.00 87 GLU A O 1
ATOM 657 N N . SER A 1 88 ? -20.746 -3.574 21.551 1.00 55.94 88 SER A N 1
ATOM 658 C CA . SER A 1 88 ? -20.343 -3.002 22.845 1.00 55.94 88 SER A CA 1
ATOM 659 C C . SER A 1 88 ? -21.417 -2.105 23.474 1.00 55.94 88 SER A C 1
ATOM 661 O O . SER A 1 88 ? -21.403 -1.908 24.681 1.00 55.94 88 SER A 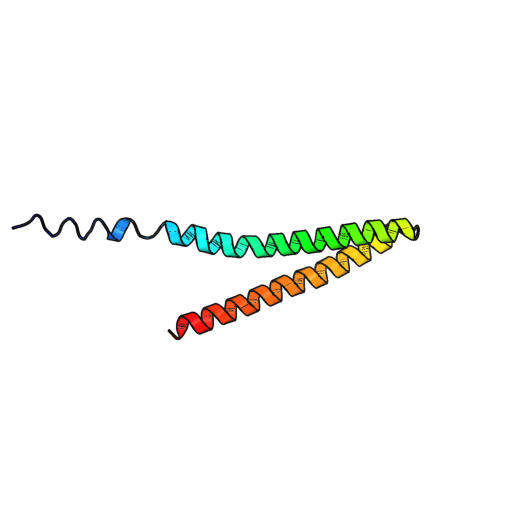O 1
ATOM 663 N N . ARG A 1 89 ? -22.369 -1.579 22.687 1.00 58.84 89 ARG A N 1
ATOM 664 C CA . ARG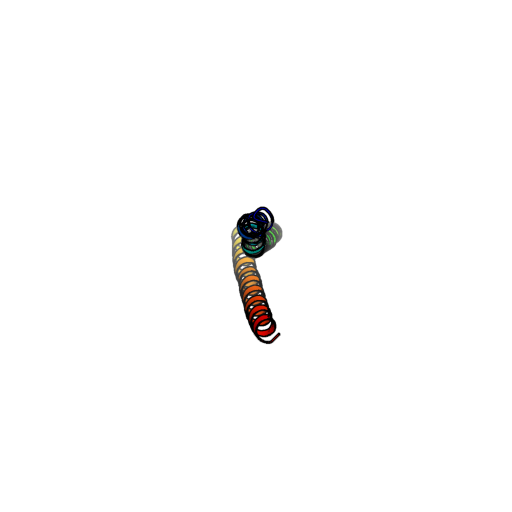 A 1 89 ? -23.529 -0.818 23.197 1.00 58.84 89 ARG A CA 1
ATOM 665 C C . ARG A 1 89 ? -24.717 -1.680 23.640 1.00 58.84 89 ARG A C 1
ATOM 667 O O . ARG A 1 89 ? -25.696 -1.122 24.128 1.00 58.84 89 ARG A O 1
ATOM 674 N N . ARG A 1 90 ? -24.674 -3.003 23.440 1.00 59.00 90 ARG A N 1
ATOM 675 C CA . ARG A 1 90 ? -25.750 -3.934 23.837 1.00 59.00 90 ARG A CA 1
ATOM 676 C C . ARG A 1 90 ? -25.429 -4.789 25.069 1.00 59.00 90 ARG A C 1
ATOM 678 O O . ARG A 1 90 ? -26.295 -5.560 25.478 1.00 59.00 90 ARG A O 1
ATOM 685 N N . LYS A 1 91 ? -24.223 -4.686 25.625 1.00 48.62 91 LYS A N 1
ATOM 686 C CA . LYS A 1 91 ? -23.847 -5.279 26.916 1.00 48.62 91 LYS A CA 1
ATOM 687 C C . LYS A 1 91 ? -23.829 -4.199 27.986 1.00 48.62 91 LYS A C 1
ATOM 689 O O . LYS A 1 91 ? -24.161 -4.549 29.134 1.00 48.62 91 LYS A O 1
#